Protein AF-X1RPB1-F1 (afdb_monomer_lite)

InterPro domains:
  IPR035069 Antitoxin HicB/UPF0150 [SSF143100] (6-41)

Secondary structure (DSSP, 8-state):
--------EEEEETTEEEEEETTTTEEEEESSHHHHHHTT-

Foldseek 3Di:
DDDDDFDWDWDDDDQKIKTAGVVVGDIAMDSDPCRRCVVVD

Sequence (41 aa):
MSEHTFTAVLHKEEEFYVAECPEVGTVSQGHTVEEAISNLK

Radius of gyration: 10.45 Å; chains: 1; bounding box: 20×14×33 Å

Structure (mmCIF, N/CA/C/O backbone):
data_AF-X1RPB1-F1
#
_entry.id   AF-X1RPB1-F1
#
loop_
_atom_site.group_PDB
_atom_site.id
_atom_site.type_symbol
_atom_site.label_atom_id
_atom_site.label_alt_id
_atom_site.label_comp_id
_atom_site.label_asym_id
_atom_site.label_entity_id
_atom_site.label_seq_id
_atom_site.pdbx_PDB_ins_code
_atom_site.Cartn_x
_atom_site.Cartn_y
_atom_site.Cartn_z
_atom_site.occupancy
_atom_site.B_iso_or_equiv
_atom_site.auth_seq_id
_atom_site.auth_comp_id
_atom_site.auth_asym_id
_atom_site.auth_atom_id
_atom_site.pdbx_PDB_model_num
ATOM 1 N N . MET A 1 1 ? -8.403 10.612 20.850 1.00 55.62 1 MET A N 1
ATOM 2 C CA . MET A 1 1 ? -8.557 10.063 19.490 1.00 55.62 1 MET A CA 1
ATOM 3 C C . MET A 1 1 ? -8.182 8.600 19.587 1.00 55.62 1 MET A C 1
ATOM 5 O O . MET A 1 1 ? -7.116 8.328 20.121 1.00 55.62 1 MET A O 1
ATOM 9 N N . SER A 1 2 ? -9.073 7.679 19.231 1.00 80.62 2 SER A N 1
ATOM 10 C CA . SER A 1 2 ? -8.728 6.257 19.165 1.00 80.62 2 SER A CA 1
ATOM 11 C C . SER A 1 2 ? -7.827 6.039 17.954 1.00 80.62 2 SER A C 1
ATOM 13 O O . SER A 1 2 ? -8.185 6.442 16.850 1.00 80.62 2 SER A O 1
ATOM 15 N N . GLU A 1 3 ? -6.648 5.458 18.161 1.00 84.75 3 GLU A N 1
ATOM 16 C CA . GLU A 1 3 ? -5.810 5.009 17.051 1.00 84.75 3 GLU A CA 1
ATOM 17 C C . GLU A 1 3 ? -6.362 3.679 16.542 1.00 84.75 3 GLU A C 1
ATOM 19 O O . GLU A 1 3 ? -6.613 2.757 17.321 1.00 84.75 3 GLU A O 1
ATOM 24 N N . HIS A 1 4 ? -6.585 3.604 15.234 1.00 88.88 4 HIS A N 1
ATOM 25 C CA . HIS A 1 4 ? -6.994 2.385 14.555 1.00 88.88 4 HIS A CA 1
ATOM 26 C C . HIS A 1 4 ? -5.851 1.941 13.648 1.00 88.88 4 HIS A C 1
ATOM 28 O O . HIS A 1 4 ? -5.292 2.744 12.905 1.00 88.88 4 HIS A O 1
ATOM 34 N N . THR A 1 5 ? -5.490 0.665 13.733 1.00 92.12 5 THR A N 1
ATOM 35 C CA . THR A 1 5 ? -4.511 0.052 12.837 1.00 92.12 5 THR A CA 1
ATOM 36 C C . THR A 1 5 ? -5.263 -0.707 11.757 1.00 92.12 5 THR A C 1
ATOM 38 O O . THR A 1 5 ? -6.088 -1.563 12.073 1.00 92.12 5 THR A O 1
ATOM 41 N N . PHE A 1 6 ? -4.959 -0.395 10.503 1.00 93.69 6 PHE A N 1
ATOM 42 C CA . PHE A 1 6 ? -5.497 -1.076 9.330 1.00 93.69 6 PHE A CA 1
ATOM 43 C C . PHE A 1 6 ? -4.369 -1.738 8.540 1.00 93.69 6 PHE A C 1
ATOM 45 O O . PHE A 1 6 ? -3.202 -1.349 8.668 1.00 93.69 6 PHE A O 1
ATOM 52 N N . THR A 1 7 ? -4.718 -2.727 7.724 1.00 94.75 7 THR A N 1
ATOM 53 C CA . THR A 1 7 ? -3.776 -3.442 6.866 1.00 94.75 7 THR A CA 1
ATOM 54 C C . THR A 1 7 ? -3.839 -2.877 5.456 1.00 94.75 7 THR A C 1
ATOM 56 O O . THR A 1 7 ? -4.833 -3.032 4.759 1.00 94.75 7 THR A O 1
ATOM 59 N N . ALA A 1 8 ? -2.749 -2.264 4.997 1.00 95.75 8 ALA A N 1
ATOM 60 C CA . ALA A 1 8 ? -2.621 -1.902 3.592 1.00 95.75 8 ALA A CA 1
ATOM 61 C C . ALA A 1 8 ? -2.027 -3.075 2.793 1.00 95.75 8 ALA A C 1
ATOM 63 O O . ALA A 1 8 ? -0.970 -3.603 3.149 1.00 95.75 8 ALA A O 1
ATOM 64 N N . VAL A 1 9 ? -2.684 -3.464 1.703 1.00 96.38 9 VAL A N 1
ATOM 65 C CA . VAL A 1 9 ? -2.154 -4.387 0.695 1.00 96.38 9 VAL A CA 1
ATOM 66 C C . VAL A 1 9 ? -1.457 -3.563 -0.381 1.00 96.38 9 VAL A C 1
ATOM 68 O O . VAL A 1 9 ? -2.026 -2.611 -0.910 1.00 96.38 9 VAL A O 1
ATOM 71 N N . LEU A 1 10 ? -0.207 -3.907 -0.691 1.00 96.44 10 LEU A N 1
ATOM 72 C CA . LEU A 1 10 ? 0.600 -3.186 -1.670 1.00 96.44 10 LEU A CA 1
ATOM 73 C C . LEU A 1 10 ? 0.785 -4.017 -2.940 1.00 96.44 10 LEU A C 1
ATOM 75 O O . LEU A 1 10 ? 1.269 -5.149 -2.892 1.00 96.44 10 LEU A O 1
ATOM 79 N N . HIS A 1 11 ? 0.481 -3.407 -4.076 1.00 96.25 11 HIS A N 1
ATOM 80 C CA . HIS A 1 11 ? 0.659 -3.965 -5.407 1.00 96.25 11 HIS A CA 1
ATOM 81 C C . HIS A 1 11 ? 1.687 -3.125 -6.169 1.00 96.25 11 HIS A C 1
ATOM 83 O O . HIS A 1 11 ? 1.603 -1.898 -6.196 1.00 96.25 11 HIS A O 1
ATOM 89 N N . LYS A 1 12 ? 2.684 -3.769 -6.783 1.00 95.94 12 LYS A N 1
ATOM 90 C CA . LYS A 1 12 ? 3.560 -3.104 -7.756 1.00 95.94 12 LYS A CA 1
ATOM 91 C C . LYS A 1 12 ? 2.927 -3.256 -9.133 1.00 95.94 12 LYS A C 1
ATOM 93 O O . LYS A 1 12 ? 2.818 -4.379 -9.620 1.00 95.94 12 LYS A O 1
ATOM 98 N N . GLU A 1 13 ? 2.563 -2.140 -9.752 1.00 94.56 13 GLU A N 1
ATOM 99 C CA . GLU A 1 13 ? 1.986 -2.103 -11.096 1.00 94.56 13 GLU A CA 1
ATOM 100 C C . GLU A 1 13 ? 2.885 -1.281 -12.008 1.00 94.56 13 GLU A C 1
ATOM 102 O O . GLU A 1 13 ? 2.968 -0.068 -11.855 1.00 94.56 13 GLU A O 1
ATOM 107 N N . GLU A 1 14 ? 3.582 -1.942 -12.933 1.00 92.75 14 GLU A N 1
ATOM 108 C CA . GLU A 1 14 ? 4.519 -1.302 -13.867 1.00 92.75 14 GLU A CA 1
ATOM 109 C C . GLU A 1 14 ? 5.456 -0.296 -13.162 1.00 92.75 14 GLU A C 1
ATOM 111 O O . GLU A 1 14 ? 6.344 -0.690 -12.400 1.00 92.75 14 GLU A O 1
ATOM 116 N N . GLU A 1 15 ? 5.251 1.004 -13.384 1.00 94.88 15 GLU A N 1
ATOM 117 C CA . GLU A 1 15 ? 6.040 2.092 -12.801 1.00 94.88 15 GLU A CA 1
ATOM 118 C C . GLU A 1 15 ? 5.511 2.572 -11.439 1.00 94.88 15 GLU A C 1
ATOM 120 O O . GLU A 1 15 ? 6.250 3.188 -10.670 1.00 94.88 15 GLU A O 1
ATOM 125 N N . PHE A 1 16 ? 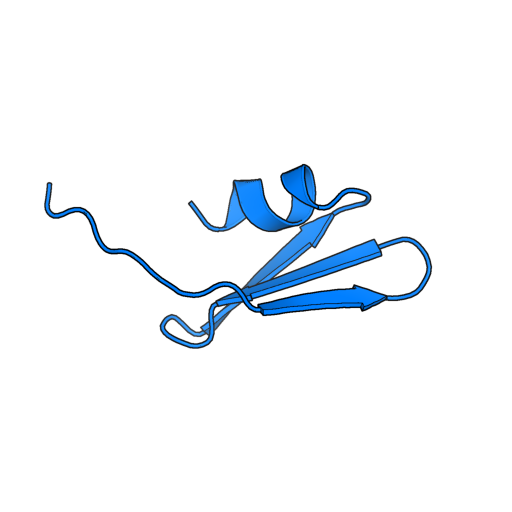4.286 2.207 -11.068 1.00 96.19 16 PHE A N 1
ATOM 126 C CA . PHE A 1 16 ? 3.580 2.664 -9.872 1.00 96.19 16 PHE A CA 1
ATOM 127 C C . PHE A 1 16 ? 3.514 1.603 -8.768 1.00 96.19 16 PHE A C 1
ATOM 129 O O . PHE A 1 16 ? 3.826 0.423 -8.952 1.00 96.19 16 PHE A O 1
ATOM 136 N N . TYR A 1 17 ? 3.170 2.054 -7.572 1.00 97.25 17 TYR A N 1
ATOM 137 C CA . TYR A 1 17 ? 2.759 1.258 -6.429 1.00 97.25 17 TYR A CA 1
ATOM 138 C C . TYR A 1 17 ? 1.328 1.651 -6.086 1.00 97.25 17 TYR A C 1
ATOM 140 O O . TYR A 1 17 ? 1.037 2.839 -5.955 1.00 97.25 17 TYR A O 1
ATOM 148 N N . VAL A 1 18 ? 0.459 0.663 -5.922 1.00 96.81 18 VAL A N 1
ATOM 149 C CA . VAL A 1 18 ? -0.936 0.831 -5.514 1.00 96.81 18 VAL A CA 1
ATOM 150 C C . VAL A 1 18 ? -1.080 0.257 -4.110 1.00 96.81 18 VAL A C 1
ATOM 152 O O . VAL A 1 18 ? -0.751 -0.903 -3.874 1.00 96.81 18 VAL A O 1
ATOM 155 N N . ALA A 1 19 ? -1.527 1.078 -3.167 1.00 97.50 19 ALA A N 1
ATOM 156 C CA . ALA A 1 19 ? -1.815 0.687 -1.797 1.00 97.50 19 ALA A CA 1
ATOM 157 C C . ALA A 1 19 ? -3.333 0.688 -1.583 1.00 97.50 19 ALA A C 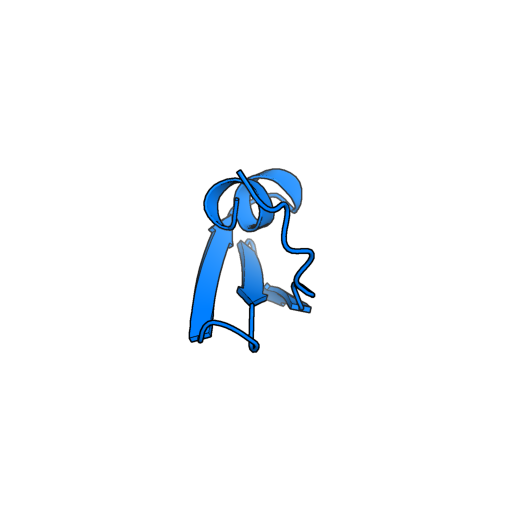1
ATOM 159 O O . ALA A 1 19 ? -3.983 1.728 -1.688 1.00 97.50 19 ALA A O 1
ATOM 160 N N . GLU A 1 20 ? -3.893 -0.473 -1.270 1.00 96.44 20 GLU A N 1
ATOM 161 C CA . GLU A 1 20 ? -5.310 -0.667 -0.969 1.00 96.44 20 GLU A CA 1
ATOM 162 C C . GLU A 1 20 ? -5.487 -0.934 0.528 1.00 96.44 20 GLU A C 1
ATOM 164 O O . GLU A 1 20 ? -4.710 -1.676 1.120 1.00 96.44 20 GLU A O 1
ATOM 169 N N . CYS A 1 21 ? -6.514 -0.354 1.146 1.00 96.25 21 CYS A N 1
ATOM 170 C CA . CYS A 1 21 ? -6.932 -0.636 2.517 1.00 96.25 21 CYS A CA 1
ATOM 171 C C . CYS A 1 21 ? -8.336 -1.275 2.497 1.00 96.25 21 CYS A C 1
ATOM 173 O O . CYS A 1 21 ? -9.338 -0.545 2.474 1.00 96.25 21 CYS A O 1
ATOM 175 N N . PRO A 1 22 ? -8.437 -2.620 2.467 1.00 94.81 22 PRO A N 1
ATOM 176 C CA . PRO A 1 22 ? -9.708 -3.331 2.302 1.00 94.81 22 PRO A CA 1
ATOM 177 C C . PRO A 1 22 ? -10.725 -3.060 3.416 1.00 94.81 22 PRO A C 1
ATOM 179 O O . PRO A 1 22 ? -11.930 -3.084 3.176 1.00 94.81 22 PRO A O 1
ATOM 182 N N . GLU A 1 23 ? -10.258 -2.782 4.634 1.00 95.38 23 GLU A N 1
ATOM 183 C CA . GLU A 1 23 ? -11.102 -2.554 5.811 1.00 95.38 23 GLU A CA 1
ATOM 184 C C . GLU A 1 23 ? -11.968 -1.294 5.691 1.00 95.38 23 GLU A C 1
ATOM 186 O O . GLU A 1 23 ? -13.036 -1.222 6.300 1.00 95.38 23 GLU A O 1
ATOM 191 N N . VAL A 1 24 ? -11.513 -0.307 4.914 1.00 93.44 24 VAL A N 1
ATOM 192 C CA . VAL A 1 24 ? -12.225 0.963 4.688 1.00 93.44 24 VAL A CA 1
ATOM 193 C C . VAL A 1 24 ? -12.557 1.212 3.215 1.00 93.44 24 VAL A C 1
ATOM 195 O O . VAL A 1 24 ? -1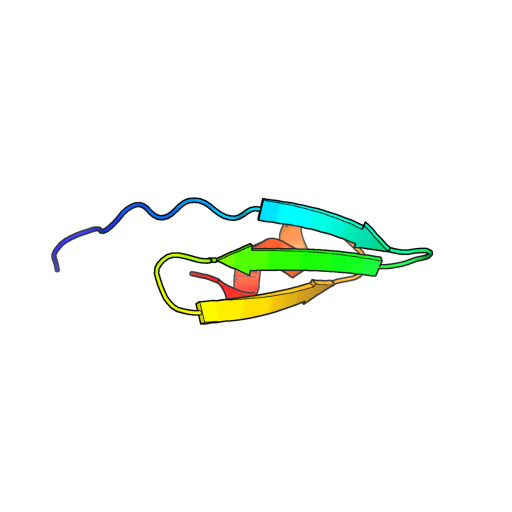3.232 2.190 2.906 1.00 93.44 24 VAL A O 1
ATOM 198 N N . GLY A 1 25 ? -12.130 0.323 2.313 1.00 93.69 25 GLY A N 1
ATOM 199 C CA . GLY A 1 25 ? -12.405 0.417 0.879 1.00 93.69 25 GLY A CA 1
ATOM 200 C C . GLY A 1 25 ? -11.715 1.603 0.202 1.00 93.69 25 GLY A C 1
ATOM 201 O O . GLY A 1 25 ? -12.279 2.193 -0.719 1.00 9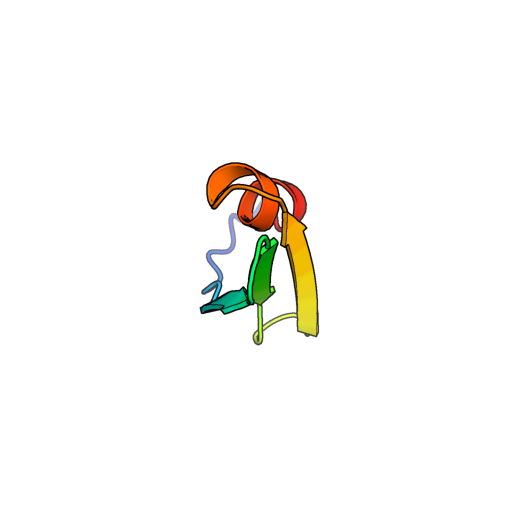3.69 25 GLY A O 1
ATOM 202 N N . THR A 1 26 ? -10.519 1.970 0.668 1.00 94.25 26 THR A N 1
ATOM 203 C CA . THR A 1 26 ? -9.742 3.099 0.131 1.00 94.25 26 THR A CA 1
ATOM 204 C C . THR A 1 26 ? -8.542 2.594 -0.655 1.00 94.25 26 THR A C 1
ATOM 206 O O . THR A 1 26 ? -7.927 1.596 -0.291 1.00 94.25 26 THR A O 1
ATOM 209 N N . VAL A 1 27 ? -8.170 3.326 -1.703 1.00 96.06 27 VAL A N 1
ATOM 210 C CA . VAL A 1 27 ? -6.978 3.063 -2.508 1.00 96.06 27 VAL A CA 1
ATOM 211 C C . VAL A 1 27 ? -6.168 4.345 -2.696 1.00 96.06 27 VAL A C 1
ATOM 213 O O . VAL A 1 27 ? -6.724 5.440 -2.784 1.00 96.06 27 VAL A O 1
ATOM 216 N N . SER A 1 28 ? -4.849 4.204 -2.754 1.00 96.56 28 SER A N 1
ATOM 217 C CA . SER A 1 28 ? -3.881 5.259 -3.048 1.00 96.56 28 SER A CA 1
ATOM 218 C C . SER A 1 28 ? -2.810 4.717 -3.995 1.00 96.56 28 SER A C 1
ATOM 220 O O . SER A 1 28 ? -2.540 3.519 -4.009 1.00 96.56 28 SER A O 1
ATOM 222 N N . GLN A 1 29 ? -2.185 5.587 -4.785 1.00 96.81 29 GLN A N 1
ATOM 223 C CA . GLN A 1 29 ? -1.106 5.219 -5.699 1.00 96.81 29 GLN A CA 1
ATOM 224 C C . GLN A 1 29 ? 0.065 6.199 -5.597 1.00 96.81 29 GLN A C 1
ATOM 226 O O . GLN A 1 29 ? -0.133 7.367 -5.264 1.00 96.81 29 GLN A O 1
ATOM 231 N N . GLY A 1 30 ? 1.268 5.730 -5.919 1.00 96.50 30 GLY A N 1
ATOM 232 C CA . GLY A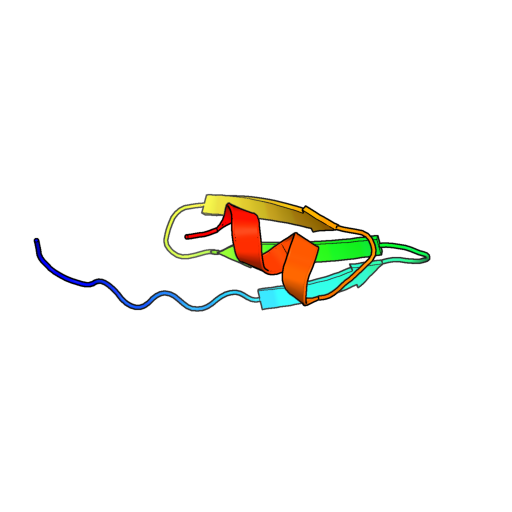 1 30 ? 2.481 6.546 -5.956 1.00 96.50 30 GLY A CA 1
ATOM 233 C C . GLY A 1 30 ? 3.598 5.900 -6.771 1.00 96.50 30 GLY A C 1
ATOM 234 O O . GLY A 1 30 ? 3.535 4.720 -7.109 1.00 96.50 30 GLY A O 1
ATOM 235 N N . HIS A 1 31 ? 4.641 6.657 -7.093 1.00 96.44 31 HIS A N 1
ATOM 236 C CA . HIS A 1 31 ? 5.841 6.131 -7.749 1.00 96.44 31 HIS A CA 1
ATOM 237 C C . HIS A 1 31 ? 6.754 5.378 -6.773 1.00 96.44 31 HIS A C 1
ATOM 239 O O . HIS A 1 31 ? 7.562 4.544 -7.189 1.00 96.44 31 HIS A O 1
ATOM 245 N N . THR A 1 32 ? 6.599 5.625 -5.470 1.00 96.19 32 THR A N 1
ATOM 246 C CA . THR A 1 32 ? 7.286 4.893 -4.400 1.00 96.19 32 THR A CA 1
ATOM 247 C C . THR A 1 32 ? 6.298 4.267 -3.420 1.00 96.19 32 THR A C 1
ATOM 249 O O . THR A 1 32 ? 5.118 4.621 -3.371 1.00 96.19 32 THR A O 1
ATOM 252 N N . VAL A 1 33 ? 6.794 3.327 -2.614 1.00 94.94 33 VAL A N 1
ATOM 253 C CA . VAL A 1 33 ? 6.014 2.678 -1.552 1.00 94.94 33 VAL A CA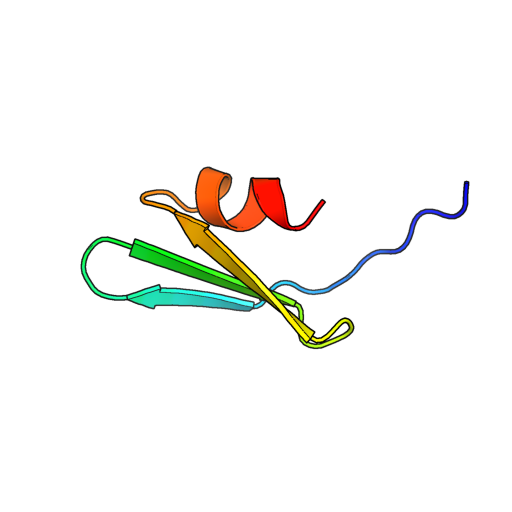 1
ATOM 254 C C . VAL A 1 33 ? 5.525 3.709 -0.534 1.00 94.94 33 VAL A C 1
ATOM 256 O O . VAL A 1 33 ? 4.369 3.682 -0.119 1.00 94.94 33 VAL A O 1
ATOM 259 N N . GLU A 1 34 ? 6.395 4.641 -0.153 1.00 95.19 34 GLU A N 1
ATOM 260 C CA . GLU A 1 34 ? 6.093 5.682 0.826 1.00 95.19 34 GLU A CA 1
ATOM 261 C C . GLU A 1 34 ? 4.979 6.608 0.339 1.00 95.19 34 GLU A C 1
ATOM 263 O O . GLU A 1 34 ? 4.093 6.942 1.122 1.00 95.19 34 GLU A O 1
ATOM 268 N N . GLU A 1 35 ? 5.003 6.985 -0.942 1.00 95.38 35 GLU A N 1
ATOM 269 C CA . GLU A 1 35 ? 3.984 7.835 -1.564 1.00 95.38 35 GLU A CA 1
ATOM 270 C C . GLU A 1 35 ? 2.631 7.116 -1.650 1.00 95.38 35 GLU A C 1
ATOM 272 O O . GLU A 1 35 ? 1.596 7.689 -1.309 1.00 95.38 35 GLU A O 1
ATOM 277 N N . ALA A 1 36 ? 2.633 5.833 -2.026 1.00 95.88 36 ALA A N 1
ATOM 278 C CA . ALA A 1 36 ? 1.409 5.041 -2.071 1.00 95.88 36 ALA A CA 1
ATOM 279 C C . ALA A 1 36 ? 0.765 4.910 -0.676 1.00 95.88 36 ALA A C 1
ATOM 281 O O . ALA A 1 36 ? -0.456 5.000 -0.556 1.00 95.88 36 ALA A O 1
ATOM 282 N N . ILE A 1 37 ? 1.564 4.772 0.390 1.00 94.31 37 ILE A N 1
ATOM 283 C CA . ILE A 1 37 ? 1.074 4.611 1.771 1.00 94.31 37 ILE A CA 1
ATOM 284 C C . ILE A 1 37 ? 0.723 5.951 2.437 1.00 94.31 37 ILE A C 1
ATOM 286 O O . ILE A 1 37 ? -0.176 5.991 3.279 1.00 94.31 37 ILE A O 1
ATOM 290 N N . SER A 1 38 ? 1.407 7.055 2.113 1.00 92.81 38 SER A N 1
ATOM 291 C CA . SER A 1 38 ? 1.248 8.320 2.848 1.00 92.81 38 SER A CA 1
ATOM 292 C C . SER A 1 38 ? -0.169 8.881 2.804 1.00 92.81 38 SER A C 1
ATOM 294 O O . SER A 1 38 ? -0.582 9.522 3.767 1.00 92.81 38 SER A O 1
ATOM 296 N N . ASN A 1 39 ? -0.914 8.611 1.729 1.00 84.38 39 ASN A N 1
ATOM 297 C CA . ASN A 1 39 ? -2.285 9.096 1.566 1.00 84.38 39 ASN A CA 1
ATOM 298 C C . ASN A 1 39 ? -3.346 8.187 2.220 1.00 84.38 39 ASN A C 1
ATOM 300 O O . ASN A 1 39 ? -4.524 8.523 2.173 1.00 84.38 39 ASN A O 1
ATOM 304 N N . LEU A 1 40 ? -2.955 7.050 2.818 1.00 86.88 40 LEU A N 1
ATOM 305 C CA . LEU A 1 40 ? -3.857 6.147 3.557 1.00 86.88 40 LEU A CA 1
ATOM 306 C C . LEU A 1 40 ? -3.930 6.449 5.069 1.00 86.88 40 LEU A C 1
ATOM 308 O O . LEU A 1 40 ? -4.595 5.715 5.800 1.00 86.88 40 LEU A O 1
ATOM 312 N N . LYS A 1 41 ? -3.211 7.475 5.542 1.00 81.75 41 LYS A N 1
ATOM 313 C CA . LYS A 1 41 ? -3.158 7.890 6.954 1.00 81.75 41 LYS A CA 1
ATOM 314 C C . LYS A 1 41 ? -4.263 8.870 7.329 1.00 81.75 41 LYS A C 1
ATOM 316 O O . LYS A 1 41 ? -4.605 9.723 6.483 1.00 81.75 41 LYS A O 1
#

pLDDT: mean 92.82, std 7.2, range [55.62, 97.5]

Organism: NCBI:txid412755